Protein AF-Q9H623-F1 (afdb_monomer)

Nearest PDB structures (foldseek):
  5z2c-assembly2_B  TM=9.075E-01  e=4.926E-14  Homo sapiens
  5z2c-assembly4_D  TM=8.238E-01  e=3.566E-12  Homo sapiens
  5z2c-assembly9_I  TM=8.136E-01  e=1.588E-11  Homo sapiens
  5z2c-assembly7_G  TM=7.978E-01  e=2.366E-11  Homo sapiens
  5z2c-assembly8_H  TM=7.976E-01  e=7.435E-11  Homo sapiens

Structure (mmCIF, N/CA/C/O backbone):
data_AF-Q9H623-F1
#
_entry.id   AF-Q9H623-F1
#
loop_
_atom_site.group_PDB
_atom_site.id
_atom_site.type_symbol
_atom_site.label_atom_id
_atom_site.label_alt_id
_atom_site.label_comp_id
_atom_site.label_asym_id
_atom_site.label_entity_id
_atom_site.label_seq_id
_atom_site.pdbx_PDB_ins_code
_atom_site.Cartn_x
_atom_site.Cartn_y
_atom_site.Cartn_z
_atom_site.occupancy
_atom_site.B_iso_or_equiv
_atom_site.auth_seq_id
_atom_site.auth_comp_id
_atom_site.auth_asym_id
_atom_site.auth_atom_id
_atom_site.pdbx_PDB_model_num
ATOM 1 N N . MET A 1 1 ? -19.600 24.533 3.261 1.00 53.28 1 MET A N 1
ATOM 2 C CA . MET A 1 1 ? -19.373 23.284 2.492 1.00 53.28 1 MET A CA 1
ATOM 3 C C . MET A 1 1 ? -19.204 22.146 3.487 1.00 53.28 1 MET A C 1
ATOM 5 O O . MET A 1 1 ? -18.458 22.321 4.436 1.00 53.28 1 MET A O 1
ATOM 9 N N . ASN A 1 2 ? -19.940 21.041 3.349 1.00 73.06 2 ASN A N 1
ATOM 10 C CA . ASN A 1 2 ? -19.931 19.958 4.343 1.00 73.06 2 ASN A CA 1
ATOM 11 C C . ASN A 1 2 ? -18.579 19.211 4.319 1.00 73.06 2 ASN A C 1
ATOM 13 O O . ASN A 1 2 ? -18.076 18.946 3.224 1.00 73.06 2 ASN A O 1
ATOM 17 N N . ASN A 1 3 ? -18.012 18.846 5.477 1.00 75.00 3 ASN A N 1
ATOM 18 C CA . ASN A 1 3 ? -16.674 18.223 5.582 1.00 75.00 3 ASN A CA 1
ATOM 19 C C . ASN A 1 3 ? -16.513 16.987 4.678 1.00 75.00 3 ASN A C 1
ATOM 21 O O . ASN A 1 3 ? -15.452 16.758 4.107 1.00 75.00 3 ASN A O 1
ATOM 25 N N . GLN A 1 4 ? -17.593 16.234 4.467 1.00 73.31 4 GLN A N 1
ATOM 26 C CA . GLN A 1 4 ? -17.607 15.058 3.597 1.00 73.31 4 GLN A CA 1
ATOM 27 C C . GLN A 1 4 ? -17.410 15.388 2.107 1.00 73.31 4 GLN A C 1
ATOM 29 O O . GLN A 1 4 ? -16.759 14.627 1.397 1.00 73.31 4 GLN A O 1
ATOM 34 N N . LYS A 1 5 ? -17.908 16.540 1.630 1.00 78.25 5 LYS A N 1
ATOM 35 C CA . LYS A 1 5 ? -17.682 16.994 0.245 1.00 78.25 5 LYS A CA 1
ATOM 36 C C . LYS A 1 5 ? -16.228 17.414 0.033 1.00 78.25 5 LYS A C 1
ATOM 38 O O . LYS A 1 5 ? -15.652 17.083 -0.992 1.00 78.25 5 LYS A O 1
ATOM 43 N N . VAL A 1 6 ? -15.627 18.085 1.019 1.00 80.56 6 VAL A N 1
ATOM 44 C CA . VAL A 1 6 ? -14.209 18.484 0.970 1.00 80.56 6 VAL A CA 1
ATOM 45 C C . VAL A 1 6 ? -13.304 17.252 0.925 1.00 80.56 6 VAL A C 1
ATOM 47 O O . VAL A 1 6 ? -12.410 17.175 0.091 1.00 80.56 6 VAL A O 1
ATOM 50 N N . VAL A 1 7 ? -13.576 16.250 1.764 1.00 77.81 7 VAL A N 1
ATOM 51 C CA . VAL A 1 7 ? -12.814 14.992 1.776 1.00 77.81 7 VAL A CA 1
ATOM 52 C C . VAL A 1 7 ? -12.953 14.223 0.458 1.00 77.81 7 VAL A C 1
ATOM 54 O O . VAL A 1 7 ? -11.960 13.700 -0.042 1.00 77.81 7 VAL A O 1
ATOM 57 N N . ALA A 1 8 ? -14.151 14.183 -0.134 1.00 77.31 8 ALA A N 1
ATOM 58 C CA . ALA A 1 8 ? -14.364 13.537 -1.428 1.00 77.31 8 ALA A CA 1
ATOM 59 C C . ALA A 1 8 ? -13.581 14.223 -2.564 1.00 77.31 8 ALA A C 1
ATOM 61 O O . ALA A 1 8 ? -12.958 13.534 -3.370 1.00 77.31 8 ALA A O 1
ATOM 62 N N . VAL A 1 9 ? -13.559 15.561 -2.589 1.00 81.19 9 VAL A N 1
ATOM 63 C CA . VAL A 1 9 ? -12.783 16.343 -3.569 1.00 81.19 9 VAL A CA 1
ATOM 64 C C . VAL A 1 9 ? -11.285 16.090 -3.399 1.00 81.19 9 VAL A C 1
ATOM 66 O O . VAL A 1 9 ? -10.622 15.710 -4.360 1.00 81.19 9 VAL A O 1
ATOM 69 N N . LEU A 1 10 ? -10.768 16.173 -2.168 1.00 79.31 10 LEU A N 1
ATOM 70 C CA . LEU A 1 10 ? -9.354 15.905 -1.881 1.00 79.31 10 LEU A CA 1
ATOM 71 C C . LEU A 1 10 ? -8.941 14.480 -2.266 1.00 79.31 10 LEU A C 1
ATOM 73 O O . LEU A 1 10 ? -7.845 14.269 -2.782 1.00 79.31 10 LEU A O 1
ATOM 77 N N . LEU A 1 11 ? -9.807 13.489 -2.036 1.00 77.88 11 LEU A N 1
ATOM 78 C CA . LEU A 1 11 ? -9.555 12.111 -2.453 1.00 77.88 11 LEU A CA 1
ATOM 79 C C . LEU A 1 11 ? -9.463 11.990 -3.978 1.00 77.88 11 LEU A C 1
ATOM 81 O O . LEU A 1 11 ? -8.565 11.312 -4.485 1.00 77.88 11 LEU A O 1
ATOM 85 N N . GLN A 1 12 ? -10.381 12.633 -4.699 1.00 79.25 12 GLN A N 1
ATOM 86 C CA . GLN A 1 12 ? -10.404 12.615 -6.156 1.00 79.25 12 GLN A CA 1
ATOM 87 C C . GLN A 1 12 ? -9.160 13.288 -6.742 1.00 79.25 12 GLN A C 1
ATOM 89 O O . GLN A 1 12 ? -8.518 12.702 -7.610 1.00 79.25 12 GLN A O 1
ATOM 94 N N . GLU A 1 13 ? -8.774 14.455 -6.227 1.00 83.88 13 GLU A N 1
ATOM 95 C CA . GLU A 1 13 ? -7.555 15.169 -6.624 1.00 83.88 13 GLU A CA 1
ATOM 96 C C . GLU A 1 13 ? -6.302 14.337 -6.337 1.00 83.88 13 GLU A C 1
ATOM 98 O O . GLU A 1 13 ? -5.479 14.122 -7.228 1.00 83.88 13 GLU A O 1
ATOM 103 N N . CYS A 1 14 ? -6.188 13.780 -5.125 1.00 84.50 14 CYS A N 1
ATOM 104 C CA . CYS A 1 14 ? -5.032 12.969 -4.751 1.00 84.50 14 CYS A CA 1
ATOM 105 C C . CYS A 1 14 ? -4.862 11.753 -5.670 1.00 84.50 14 CYS A C 1
ATOM 107 O O . CYS A 1 14 ? -3.742 11.452 -6.086 1.00 84.50 14 CYS A O 1
ATOM 109 N N . ARG A 1 15 ? -5.965 11.081 -6.026 1.00 80.25 15 ARG A N 1
ATOM 110 C CA . ARG A 1 15 ? -5.931 9.955 -6.966 1.00 80.25 15 ARG A CA 1
ATOM 111 C C . ARG A 1 15 ? -5.683 10.400 -8.403 1.00 80.25 15 ARG A C 1
ATOM 113 O O . ARG A 1 15 ? -4.993 9.688 -9.121 1.00 80.25 15 ARG A O 1
ATOM 120 N N . ALA A 1 16 ? -6.229 11.533 -8.840 1.00 84.88 16 ALA A N 1
ATOM 121 C CA . ALA A 1 16 ? -6.068 12.030 -10.207 1.00 84.88 16 ALA A CA 1
ATOM 122 C C . ALA A 1 16 ? -4.617 12.417 -10.531 1.00 84.88 16 ALA A C 1
ATOM 124 O O . ALA A 1 16 ? -4.190 12.244 -11.669 1.00 84.88 16 ALA A O 1
ATOM 125 N N . LEU A 1 17 ? -3.867 12.873 -9.526 1.00 88.81 17 LEU A N 1
ATOM 126 C CA . LEU A 1 17 ? -2.445 13.209 -9.632 1.00 88.81 17 LEU A CA 1
ATOM 127 C C . LEU A 1 17 ? -1.521 11.981 -9.702 1.00 88.81 17 LEU A C 1
ATOM 129 O O . LEU A 1 17 ? -0.332 12.127 -9.977 1.00 88.81 17 LEU A O 1
ATOM 133 N N . LEU A 1 18 ? -2.032 10.770 -9.450 1.00 90.38 18 LEU A N 1
ATOM 134 C CA . LEU A 1 18 ? -1.239 9.555 -9.609 1.00 90.38 18 LEU A CA 1
ATOM 135 C C . LEU A 1 18 ? -1.079 9.201 -11.099 1.00 90.38 18 LEU A C 1
ATOM 137 O O . LEU A 1 18 ? -2.069 9.210 -11.841 1.00 90.38 18 LEU A O 1
ATOM 141 N N . PRO A 1 19 ? 0.130 8.788 -11.529 1.00 90.94 19 PRO A N 1
ATOM 142 C CA . PRO A 1 19 ? 0.343 8.141 -12.819 1.00 90.94 19 PRO A CA 1
ATOM 143 C C . PRO A 1 19 ? -0.684 7.032 -13.083 1.00 90.94 19 PRO A C 1
ATOM 145 O O . PRO A 1 19 ? -1.097 6.323 -12.160 1.00 90.94 19 PRO A O 1
ATOM 148 N N . SER A 1 20 ? -1.084 6.855 -14.347 1.00 90.69 20 SER A N 1
ATOM 149 C CA . SER A 1 20 ? -2.048 5.817 -14.756 1.00 90.69 20 SER A CA 1
ATOM 150 C C . SER A 1 20 ? -1.658 4.433 -14.242 1.00 90.69 20 SER A C 1
ATOM 152 O O . SER A 1 20 ? -2.507 3.731 -13.707 1.00 90.69 20 SER A O 1
ATOM 154 N N . GLU A 1 21 ? -0.374 4.092 -14.315 1.00 90.56 21 GLU A N 1
ATOM 155 C CA . GLU A 1 21 ? 0.166 2.827 -13.822 1.00 90.56 21 GLU A CA 1
ATOM 156 C C . GLU A 1 21 ? -0.100 2.607 -12.324 1.00 90.56 21 GLU A C 1
ATOM 158 O O . GLU A 1 21 ? -0.617 1.560 -11.938 1.00 90.56 21 GLU A O 1
ATOM 163 N N . LEU A 1 22 ? 0.163 3.608 -11.474 1.00 93.06 22 LEU A N 1
ATOM 164 C CA . LEU A 1 22 ? -0.104 3.508 -10.035 1.00 93.06 22 LEU A CA 1
ATOM 165 C C . LEU A 1 22 ? -1.604 3.420 -9.736 1.00 93.06 22 LEU A C 1
ATOM 167 O O . LEU A 1 22 ? -2.001 2.687 -8.832 1.00 93.06 22 LEU A O 1
ATOM 171 N N . ARG A 1 23 ? -2.449 4.119 -10.504 1.00 93.75 23 ARG A N 1
ATOM 172 C CA . ARG A 1 23 ? -3.911 4.002 -10.368 1.00 93.75 23 ARG A CA 1
ATOM 173 C C . ARG A 1 23 ? -4.393 2.590 -10.688 1.00 93.75 23 ARG A C 1
ATOM 175 O O . ARG A 1 23 ? -5.186 2.046 -9.922 1.00 93.75 23 ARG A O 1
ATOM 182 N N . THR A 1 24 ? -3.885 1.995 -11.766 1.00 92.75 24 THR A N 1
ATOM 183 C CA . THR A 1 24 ? -4.187 0.607 -12.129 1.00 92.75 24 THR A CA 1
ATOM 184 C C . THR A 1 24 ? -3.732 -0.348 -11.031 1.00 92.75 24 THR A C 1
ATOM 186 O O . THR A 1 24 ? -4.544 -1.124 -10.540 1.00 92.75 24 THR A O 1
ATOM 189 N N . LEU A 1 25 ? -2.489 -0.236 -10.553 1.00 93.56 25 LEU A N 1
ATOM 190 C CA . LEU A 1 25 ? -1.967 -1.106 -9.491 1.00 93.56 25 LEU A CA 1
ATOM 191 C C . LEU A 1 25 ? -2.780 -1.015 -8.193 1.00 93.56 25 LEU A C 1
ATOM 193 O O . LEU A 1 25 ? -3.024 -2.036 -7.555 1.00 93.56 25 LEU A O 1
ATOM 197 N N . ILE A 1 26 ? -3.241 0.181 -7.808 1.00 94.69 26 ILE A N 1
ATOM 198 C CA . ILE A 1 26 ? -4.125 0.351 -6.644 1.00 94.69 26 ILE A CA 1
ATOM 199 C C . ILE A 1 26 ? -5.457 -0.369 -6.862 1.00 94.69 26 ILE A C 1
ATOM 201 O O . ILE A 1 26 ? -5.954 -1.016 -5.940 1.00 94.69 26 ILE A O 1
ATOM 205 N N . GLN A 1 27 ? -6.045 -0.260 -8.055 1.00 94.56 27 GLN A N 1
ATOM 206 C CA . GLN A 1 27 ? -7.310 -0.921 -8.360 1.00 94.56 27 GLN A CA 1
ATOM 207 C C . GLN A 1 27 ? -7.164 -2.449 -8.325 1.00 94.56 27 GLN A C 1
ATOM 209 O O . GLN A 1 27 ? -7.961 -3.125 -7.683 1.00 94.56 27 GLN A O 1
ATOM 214 N N . GLU A 1 28 ? -6.104 -2.991 -8.921 1.00 94.81 28 GLU A N 1
ATOM 215 C CA . GLU A 1 28 ? -5.830 -4.432 -8.910 1.00 94.81 28 GLU A CA 1
ATOM 216 C C . GLU A 1 28 ? -5.529 -4.972 -7.509 1.00 94.81 28 GLU A C 1
ATOM 218 O O . GLU A 1 28 ? -5.996 -6.052 -7.140 1.00 94.81 28 GLU A O 1
ATOM 223 N N . ALA A 1 29 ? -4.795 -4.200 -6.704 1.00 95.00 29 ALA A N 1
ATOM 224 C CA . ALA A 1 29 ? -4.560 -4.506 -5.299 1.00 95.00 29 ALA A CA 1
ATOM 225 C C . ALA A 1 29 ? -5.873 -4.514 -4.499 1.00 95.00 29 ALA A C 1
ATOM 227 O O . ALA A 1 29 ? -6.075 -5.392 -3.662 1.00 95.00 29 ALA A O 1
ATOM 228 N N . LYS A 1 30 ? -6.787 -3.572 -4.770 1.00 94.38 30 LYS A N 1
ATOM 229 C CA . LYS A 1 30 ? -8.114 -3.507 -4.135 1.00 94.38 30 LYS A CA 1
ATOM 230 C C . LYS A 1 30 ? -9.001 -4.693 -4.525 1.00 94.38 30 LYS A C 1
ATOM 232 O O . LYS A 1 30 ? -9.759 -5.181 -3.694 1.00 94.38 30 LYS A O 1
ATOM 237 N N . GLU A 1 31 ? -8.881 -5.165 -5.762 1.00 95.44 31 GLU A N 1
ATOM 238 C CA . GLU A 1 31 ? -9.549 -6.366 -6.281 1.00 95.44 31 GLU A CA 1
ATOM 239 C C . GLU A 1 31 ? -8.892 -7.674 -5.821 1.00 95.44 31 GLU A C 1
ATOM 241 O O . GLU A 1 31 ? -9.375 -8.750 -6.164 1.00 95.44 31 GLU A O 1
ATOM 246 N N . MET A 1 32 ? -7.809 -7.604 -5.036 1.00 91.75 32 MET A N 1
ATOM 247 C CA . MET A 1 32 ? -7.080 -8.770 -4.536 1.00 91.75 32 MET A CA 1
ATOM 248 C C . MET A 1 32 ? -6.599 -9.698 -5.665 1.00 91.75 32 MET A C 1
ATOM 250 O O . MET A 1 32 ? -6.529 -10.913 -5.481 1.00 91.75 32 MET A O 1
ATOM 254 N N . LYS A 1 33 ? -6.230 -9.137 -6.831 1.00 94.00 33 LYS A N 1
ATOM 255 C CA . LYS A 1 33 ? -5.790 -9.925 -8.000 1.00 94.00 33 LYS A CA 1
ATOM 256 C C . LYS A 1 33 ? -4.581 -10.816 -7.714 1.00 94.00 33 LYS A C 1
ATOM 258 O O . LYS A 1 33 ? -4.362 -11.804 -8.412 1.00 94.00 33 LYS A O 1
ATOM 263 N N . TRP A 1 34 ? -3.776 -10.458 -6.718 1.00 93.62 34 TRP A N 1
ATOM 264 C CA . TRP A 1 34 ? -2.560 -11.173 -6.363 1.00 93.62 34 TRP A CA 1
ATOM 265 C C . TRP A 1 34 ? -2.240 -11.026 -4.863 1.00 93.62 34 TRP A C 1
ATOM 267 O O . TRP A 1 34 ? -2.467 -9.966 -4.279 1.00 93.62 34 TRP A O 1
ATOM 277 N N . PRO A 1 35 ? -1.680 -12.065 -4.212 1.00 92.56 35 PRO A N 1
ATOM 278 C CA . PRO A 1 35 ? -1.303 -12.015 -2.794 1.00 92.56 35 PRO A CA 1
ATOM 279 C C . PRO A 1 35 ? -0.002 -11.235 -2.529 1.00 92.56 35 PRO A C 1
ATOM 281 O O . PRO A 1 35 ? 0.266 -10.852 -1.387 1.00 92.56 35 PRO A O 1
ATOM 284 N N . PHE A 1 36 ? 0.789 -10.988 -3.581 1.00 93.31 36 PHE A N 1
ATOM 285 C CA . PHE A 1 36 ? 2.020 -10.194 -3.584 1.00 93.31 36 PHE A CA 1
ATOM 286 C C . PHE A 1 36 ? 2.034 -9.283 -4.802 1.00 93.31 36 PHE A C 1
ATOM 288 O O . PHE A 1 36 ? 1.653 -9.736 -5.877 1.00 93.31 36 PHE A O 1
ATOM 295 N N . 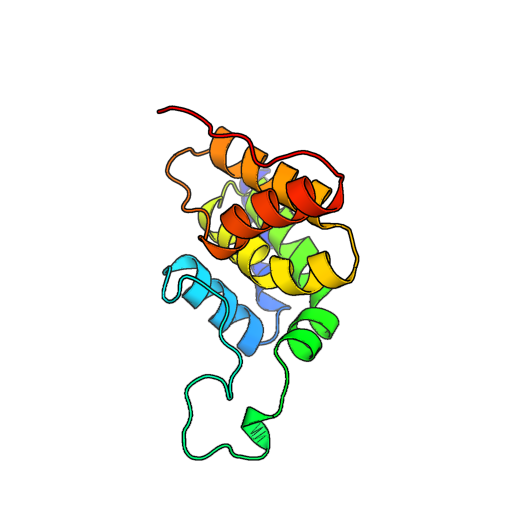VAL A 1 37 ? 2.527 -8.051 -4.653 1.00 91.19 37 VAL A N 1
ATOM 296 C CA . VAL A 1 37 ? 2.707 -7.144 -5.796 1.00 91.19 37 VAL A CA 1
ATOM 297 C C . VAL A 1 37 ? 3.731 -7.775 -6.755 1.00 91.19 37 VAL A C 1
ATOM 299 O O . VAL A 1 37 ? 4.886 -7.972 -6.340 1.00 91.19 37 VAL A O 1
ATOM 302 N N . PRO A 1 38 ? 3.339 -8.145 -7.988 1.00 86.69 38 PRO A N 1
ATOM 303 C CA . PRO A 1 38 ? 4.228 -8.831 -8.914 1.00 86.69 38 PRO A CA 1
ATOM 304 C C . PRO A 1 38 ? 5.098 -7.828 -9.665 1.00 86.69 38 PRO A C 1
ATOM 306 O O . PRO A 1 38 ? 4.601 -6.798 -10.104 1.00 86.69 38 PRO A O 1
ATOM 309 N N . GLU A 1 39 ? 6.379 -8.127 -9.866 1.00 85.31 39 GLU A N 1
ATOM 310 C CA . GLU A 1 39 ? 7.172 -7.347 -10.826 1.00 85.31 39 GLU A CA 1
ATOM 311 C C . GLU A 1 39 ? 6.692 -7.632 -12.261 1.00 85.31 39 GLU A C 1
ATOM 313 O O . GLU A 1 39 ? 6.229 -8.736 -12.558 1.00 85.31 39 GLU A O 1
ATOM 318 N N . LYS A 1 40 ? 6.847 -6.670 -13.180 1.00 79.50 40 LYS A N 1
ATOM 319 C CA . LYS A 1 40 ? 6.401 -6.809 -14.585 1.00 79.50 40 LYS A CA 1
ATOM 320 C C . LYS A 1 40 ? 7.005 -8.018 -15.304 1.00 79.50 40 LYS A C 1
ATOM 322 O O . LYS A 1 40 ? 6.343 -8.659 -16.117 1.00 79.50 40 LYS A O 1
ATOM 327 N N . TRP A 1 41 ? 8.247 -8.351 -14.972 1.00 80.38 41 TRP A N 1
ATOM 328 C CA . TRP A 1 41 ? 8.980 -9.483 -15.534 1.00 80.38 41 TRP A CA 1
ATOM 329 C C . TRP A 1 41 ? 8.715 -10.813 -14.810 1.00 80.38 41 TRP A C 1
ATOM 331 O O . TRP A 1 41 ? 9.085 -11.860 -15.330 1.00 80.38 41 TRP A O 1
ATOM 341 N N . GLN A 1 42 ? 8.078 -10.808 -13.632 1.00 81.06 42 GLN A N 1
ATOM 342 C CA . GLN A 1 42 ? 8.066 -11.958 -12.715 1.00 81.06 42 GLN A CA 1
ATOM 343 C C . GLN A 1 42 ? 7.426 -13.224 -13.306 1.00 81.06 42 GLN A C 1
ATOM 345 O O . GLN A 1 42 ? 7.806 -14.330 -12.928 1.00 81.06 42 GLN A O 1
ATOM 350 N N . TYR A 1 43 ? 6.473 -13.073 -14.230 1.00 76.88 43 TYR A N 1
ATOM 351 C CA . TYR A 1 43 ? 5.728 -14.190 -14.824 1.00 76.88 43 TYR A CA 1
ATOM 352 C C . TYR A 1 43 ? 5.786 -14.230 -16.359 1.00 76.88 43 TYR A C 1
ATOM 354 O O . TYR A 1 43 ? 5.037 -14.982 -16.982 1.00 76.88 43 TYR A O 1
ATOM 362 N N . LYS A 1 44 ? 6.657 -13.432 -16.990 1.00 79.25 44 LYS A N 1
ATOM 363 C CA . LYS A 1 44 ? 6.797 -13.387 -18.453 1.00 79.25 44 LYS A CA 1
ATOM 364 C C . LYS A 1 44 ? 7.970 -14.249 -18.919 1.00 79.25 44 LYS A C 1
ATOM 366 O O . LYS A 1 44 ? 9.077 -14.108 -18.414 1.00 79.25 44 LYS A O 1
ATOM 371 N N . GLN A 1 45 ? 7.736 -15.104 -19.919 1.00 73.44 45 GLN A N 1
ATOM 372 C CA . GLN A 1 45 ? 8.800 -15.917 -20.530 1.00 73.44 45 GLN A CA 1
ATOM 373 C C . GLN A 1 45 ? 9.675 -15.113 -21.505 1.00 73.44 45 GLN A C 1
ATOM 375 O O . GLN A 1 45 ? 10.883 -15.316 -21.559 1.00 73.44 45 GLN A O 1
ATOM 380 N N . ALA A 1 46 ? 9.080 -14.175 -22.247 1.00 79.25 46 ALA A N 1
ATOM 381 C CA . ALA A 1 46 ? 9.795 -13.247 -23.118 1.00 79.25 46 ALA A CA 1
ATOM 382 C C . ALA A 1 46 ? 9.727 -11.841 -22.508 1.00 79.25 46 ALA A C 1
ATOM 384 O O . ALA A 1 46 ? 8.698 -11.174 -22.588 1.00 79.25 46 ALA A O 1
ATOM 385 N N . VAL A 1 47 ? 10.805 -11.430 -21.839 1.00 77.44 47 VAL A N 1
ATOM 386 C CA . VAL A 1 47 ? 10.903 -10.136 -21.146 1.00 77.44 47 VAL A CA 1
ATOM 387 C C . VAL A 1 47 ? 11.403 -9.074 -22.126 1.00 77.44 47 VAL A C 1
ATOM 389 O O . VAL A 1 47 ? 12.553 -9.133 -22.571 1.00 77.44 47 VAL A O 1
ATOM 392 N N . GLY A 1 48 ? 10.550 -8.100 -22.449 1.00 78.00 48 GLY A N 1
ATOM 393 C CA . GLY A 1 48 ? 10.917 -6.939 -23.263 1.00 78.00 48 GLY A CA 1
ATOM 394 C C . GLY A 1 48 ? 11.685 -5.869 -22.466 1.00 78.00 48 GLY A C 1
ATOM 395 O O . GLY A 1 48 ? 11.745 -5.927 -21.234 1.00 78.00 48 GLY A O 1
ATOM 396 N N . PRO A 1 49 ? 12.296 -4.869 -23.127 1.00 73.50 49 PRO A N 1
ATOM 397 C CA . PRO 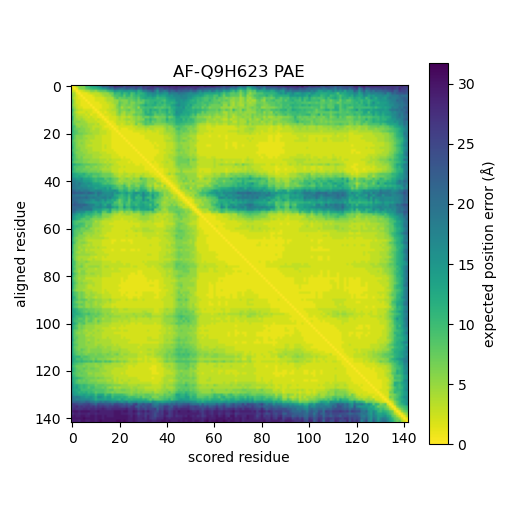A 1 49 ? 12.921 -3.723 -22.457 1.00 73.50 49 PRO A CA 1
ATOM 398 C C . PRO A 1 49 ? 11.984 -2.991 -21.479 1.00 73.50 49 PRO A C 1
ATOM 400 O O . PRO A 1 49 ? 12.409 -2.585 -20.400 1.00 73.50 49 PRO A O 1
ATOM 403 N N . GLU A 1 50 ? 10.704 -2.875 -21.824 1.00 71.81 50 GLU A N 1
ATOM 404 C CA . GLU A 1 50 ? 9.642 -2.259 -21.027 1.00 71.81 50 GLU A CA 1
ATOM 405 C C . GLU A 1 50 ? 9.339 -3.012 -19.720 1.00 71.81 50 GLU A C 1
ATOM 407 O O . GLU A 1 50 ? 8.987 -2.396 -18.709 1.00 71.81 50 GLU A O 1
ATOM 412 N N . ASP A 1 51 ? 9.557 -4.328 -19.701 1.00 69.12 51 ASP A N 1
ATOM 413 C CA . ASP A 1 51 ? 9.307 -5.199 -18.548 1.00 69.12 51 ASP A CA 1
ATOM 414 C C . ASP A 1 51 ? 10.428 -5.153 -17.505 1.00 69.12 51 ASP A C 1
ATOM 416 O O . ASP A 1 51 ? 10.257 -5.634 -16.385 1.00 69.12 51 ASP A O 1
ATOM 420 N N . LYS A 1 52 ? 11.570 -4.543 -17.847 1.00 64.31 52 LYS A N 1
ATOM 421 C CA . LYS A 1 52 ? 12.704 -4.357 -16.930 1.00 64.31 52 LYS A CA 1
ATOM 422 C C . LYS A 1 52 ? 12.519 -3.177 -15.976 1.00 64.31 52 LYS A C 1
ATOM 424 O O . LYS A 1 52 ? 13.339 -3.003 -15.077 1.00 64.31 52 LYS A O 1
ATOM 429 N N . THR A 1 53 ? 11.467 -2.373 -16.152 1.00 66.31 53 THR A N 1
ATOM 430 C CA . THR A 1 53 ? 11.137 -1.316 -15.188 1.00 66.31 53 THR A CA 1
ATOM 431 C C . THR A 1 53 ? 10.702 -1.938 -13.863 1.00 66.31 53 THR A C 1
ATOM 433 O O . THR A 1 53 ? 9.735 -2.698 -13.803 1.00 66.31 53 THR A O 1
ATOM 436 N N . ASN A 1 54 ? 11.446 -1.642 -12.796 1.00 81.19 54 ASN A N 1
ATOM 437 C CA . ASN A 1 54 ? 11.177 -2.173 -11.467 1.00 81.19 54 ASN A CA 1
ATOM 438 C C . ASN A 1 54 ? 10.021 -1.390 -10.837 1.00 81.19 54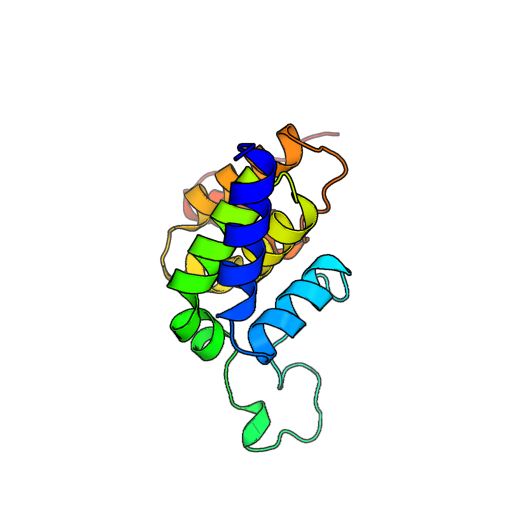 ASN A C 1
ATOM 440 O O . ASN A 1 54 ? 10.025 -0.155 -10.843 1.00 81.19 54 ASN A O 1
ATOM 444 N N . LEU A 1 55 ? 9.046 -2.082 -10.241 1.00 83.31 55 LEU A N 1
ATOM 445 C CA . LEU A 1 55 ? 7.954 -1.405 -9.539 1.00 83.31 55 LEU A CA 1
ATOM 446 C C . LEU A 1 55 ? 8.457 -0.516 -8.404 1.00 83.31 55 LEU A C 1
ATOM 448 O O . LEU A 1 55 ? 7.819 0.482 -8.076 1.00 83.31 55 LEU A O 1
ATOM 452 N N . LYS A 1 56 ? 9.621 -0.834 -7.833 1.00 86.12 56 LYS A N 1
ATOM 453 C CA . LYS A 1 56 ? 10.291 0.005 -6.842 1.00 86.12 56 LYS A CA 1
ATOM 454 C C . LYS A 1 56 ? 10.545 1.425 -7.357 1.00 86.12 56 LYS A C 1
ATOM 456 O O . LYS A 1 56 ? 10.371 2.359 -6.580 1.00 86.12 56 LYS A O 1
ATOM 461 N N . ASP A 1 57 ? 10.912 1.595 -8.625 1.00 87.62 57 ASP A N 1
ATOM 462 C CA . ASP A 1 57 ? 11.224 2.910 -9.197 1.00 87.62 57 ASP A CA 1
ATOM 463 C C . ASP A 1 57 ? 9.945 3.728 -9.394 1.00 87.62 57 ASP A C 1
ATOM 465 O O . ASP A 1 57 ? 9.870 4.889 -8.993 1.00 87.62 57 ASP A O 1
ATOM 469 N N . VAL A 1 58 ? 8.895 3.084 -9.915 1.00 89.00 58 VAL A N 1
ATOM 470 C CA . VAL A 1 58 ? 7.570 3.694 -10.102 1.00 89.00 58 VAL A CA 1
ATOM 471 C C . VAL A 1 58 ? 6.952 4.090 -8.755 1.00 89.00 58 VAL A C 1
ATOM 473 O O . VAL A 1 58 ? 6.470 5.212 -8.587 1.00 89.00 58 VAL A O 1
ATOM 476 N N . ILE A 1 59 ? 7.001 3.194 -7.764 1.00 91.94 59 ILE A N 1
ATOM 477 C CA . ILE A 1 59 ? 6.508 3.451 -6.403 1.00 91.94 59 ILE A CA 1
ATOM 478 C C . ILE A 1 59 ? 7.350 4.529 -5.719 1.00 91.94 59 ILE A C 1
ATOM 480 O O . ILE A 1 59 ? 6.792 5.397 -5.052 1.00 91.94 59 ILE A O 1
ATOM 484 N N . GLY A 1 60 ? 8.673 4.505 -5.895 1.00 91.94 60 GLY A N 1
ATOM 485 C CA . GLY A 1 60 ? 9.587 5.495 -5.332 1.00 91.94 60 GLY A CA 1
ATOM 486 C C . GLY A 1 60 ? 9.305 6.902 -5.849 1.00 91.94 60 GLY A C 1
ATOM 487 O O . GLY A 1 60 ? 9.140 7.822 -5.049 1.00 91.94 60 GLY A O 1
ATOM 488 N N . ALA A 1 61 ? 9.158 7.058 -7.168 1.00 92.44 61 ALA A N 1
ATOM 489 C CA . ALA A 1 61 ? 8.815 8.333 -7.794 1.00 92.44 61 ALA A CA 1
ATOM 490 C C . ALA A 1 61 ? 7.433 8.854 -7.351 1.00 92.44 61 ALA A C 1
ATOM 492 O O . ALA A 1 61 ? 7.244 10.056 -7.183 1.00 92.44 61 ALA A O 1
ATOM 493 N N . GLY A 1 62 ? 6.470 7.953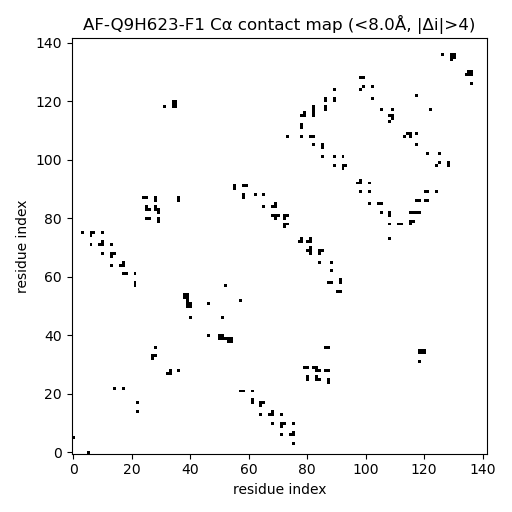 -7.125 1.00 92.75 62 GLY A N 1
ATOM 494 C CA . GLY A 1 62 ? 5.108 8.294 -6.709 1.00 92.75 62 GLY A CA 1
ATOM 495 C C . GLY A 1 62 ? 4.856 8.314 -5.198 1.00 92.75 62 GLY A C 1
ATOM 496 O O . GLY A 1 62 ? 3.713 8.535 -4.791 1.00 92.75 62 GLY A O 1
ATOM 497 N N . LEU A 1 63 ? 5.863 8.075 -4.349 1.00 94.19 63 LEU A N 1
ATOM 498 C CA . LEU A 1 63 ? 5.646 7.754 -2.931 1.00 94.19 63 LEU A CA 1
ATOM 499 C C . LEU A 1 63 ? 4.892 8.852 -2.172 1.00 94.19 63 LEU A C 1
ATOM 501 O O . LEU A 1 63 ? 3.951 8.554 -1.439 1.00 94.19 63 LEU A O 1
ATOM 505 N N . GLN A 1 64 ? 5.271 10.119 -2.361 1.00 93.12 64 GLN A N 1
ATOM 506 C CA . GLN A 1 64 ? 4.607 11.251 -1.701 1.00 93.12 64 GLN A CA 1
ATOM 507 C C . GLN A 1 64 ? 3.115 11.304 -2.052 1.00 93.12 64 GLN A C 1
ATOM 509 O O . GLN A 1 64 ? 2.263 11.421 -1.169 1.00 93.12 64 GLN A O 1
ATOM 514 N N . GLN A 1 65 ? 2.788 11.120 -3.331 1.00 93.75 65 GLN A N 1
ATOM 515 C CA . GLN A 1 65 ? 1.411 11.144 -3.810 1.00 93.75 65 GLN A CA 1
ATOM 516 C C . GLN A 1 65 ? 0.611 9.912 -3.356 1.00 93.75 65 GLN A C 1
ATOM 518 O O . GLN A 1 65 ? -0.581 10.017 -3.051 1.00 93.75 65 GLN A O 1
ATOM 523 N N . LEU A 1 66 ? 1.261 8.748 -3.246 1.00 95.62 66 LEU A N 1
ATOM 524 C CA . LEU A 1 66 ? 0.669 7.539 -2.667 1.00 95.62 66 LEU A CA 1
ATOM 525 C C . LEU A 1 66 ? 0.333 7.741 -1.184 1.00 95.62 66 LEU A C 1
ATOM 527 O O . LEU A 1 66 ? -0.766 7.396 -0.758 1.00 95.62 66 LEU A O 1
ATOM 531 N N . LEU A 1 67 ? 1.224 8.358 -0.402 1.00 95.25 67 LEU A N 1
ATOM 532 C CA . LEU A 1 67 ? 0.976 8.656 1.013 1.00 95.25 67 LEU A CA 1
ATOM 533 C C . LEU A 1 67 ? -0.114 9.722 1.202 1.00 95.25 67 LEU A C 1
ATOM 535 O O . LEU A 1 67 ? -0.953 9.587 2.098 1.00 95.25 67 LEU A O 1
ATOM 539 N N . ALA A 1 68 ? -0.165 10.739 0.337 1.00 93.81 68 ALA A N 1
ATOM 540 C CA . ALA A 1 68 ? -1.267 11.700 0.309 1.00 93.81 68 ALA A CA 1
ATOM 541 C C . ALA A 1 68 ? -2.608 11.004 0.007 1.00 93.81 68 ALA A C 1
ATOM 543 O O . ALA A 1 68 ? -3.589 11.194 0.729 1.00 93.81 68 ALA A O 1
ATOM 544 N N . SER A 1 69 ? -2.625 10.111 -0.987 1.00 94.50 69 SER A N 1
ATOM 545 C CA . SER A 1 69 ? -3.800 9.308 -1.353 1.00 94.50 69 SER A CA 1
ATOM 546 C C . SER A 1 69 ? -4.223 8.331 -0.252 1.00 94.50 69 SER A C 1
ATOM 548 O O . SER A 1 69 ? -5.421 8.125 -0.040 1.00 94.50 69 SER A O 1
ATOM 550 N N . LEU A 1 70 ? -3.266 7.758 0.487 1.00 96.06 70 LEU A N 1
ATOM 551 C CA . LEU A 1 70 ? -3.526 6.925 1.661 1.00 96.06 70 LEU A CA 1
ATOM 552 C C . LEU A 1 70 ? -4.238 7.740 2.739 1.00 96.06 70 LEU A C 1
ATOM 554 O O . LEU A 1 70 ? -5.304 7.345 3.207 1.00 96.06 70 LEU A O 1
ATOM 558 N N . ARG A 1 71 ? -3.685 8.906 3.091 1.00 94.25 71 ARG A N 1
ATOM 559 C CA . ARG A 1 71 ? -4.284 9.805 4.082 1.00 94.25 71 ARG A CA 1
ATOM 560 C C . ARG A 1 71 ? -5.695 10.223 3.673 1.00 94.25 71 ARG A C 1
ATOM 562 O O . ARG A 1 71 ? -6.604 10.148 4.496 1.00 94.25 71 ARG A O 1
ATOM 569 N N . ALA A 1 72 ? -5.891 10.613 2.414 1.00 93.00 72 ALA A N 1
ATOM 570 C CA . ALA A 1 72 ? -7.204 10.979 1.895 1.00 93.00 72 ALA A CA 1
ATOM 571 C C . ALA A 1 72 ? -8.197 9.803 1.960 1.00 93.00 72 ALA A C 1
ATOM 573 O O . ALA A 1 72 ? -9.340 9.991 2.370 1.00 93.00 72 ALA A O 1
ATOM 574 N N . SER A 1 73 ? -7.757 8.581 1.638 1.00 94.25 73 SER A N 1
ATOM 575 C CA . SER A 1 73 ? -8.605 7.379 1.703 1.00 94.25 73 SER A CA 1
ATOM 576 C C . SER A 1 73 ? -9.012 7.042 3.143 1.00 94.25 73 SER A C 1
ATOM 578 O O . SER A 1 73 ? -10.174 6.728 3.387 1.00 94.25 73 SER A O 1
ATOM 580 N N . ILE A 1 74 ? -8.098 7.186 4.112 1.00 94.00 74 ILE A N 1
ATOM 581 C CA . ILE A 1 74 ? -8.394 7.028 5.548 1.00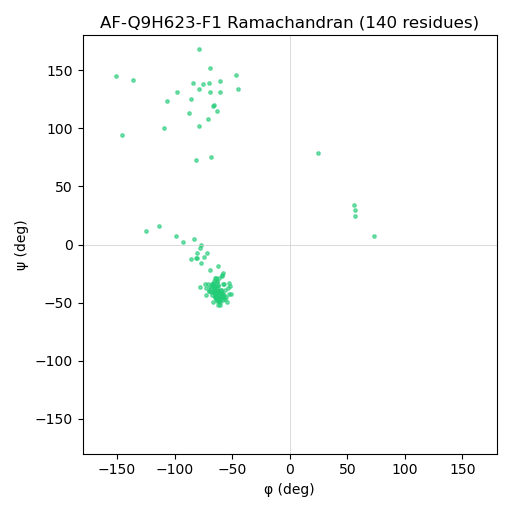 94.00 74 ILE A CA 1
ATOM 582 C C . ILE A 1 74 ? -9.439 8.056 6.000 1.00 94.00 74 ILE A C 1
ATOM 584 O O . ILE A 1 74 ? -10.420 7.690 6.646 1.00 94.00 74 ILE A O 1
ATOM 588 N N . LEU A 1 75 ? -9.263 9.333 5.639 1.00 92.38 75 LEU A N 1
ATOM 589 C CA . LEU A 1 75 ? -10.211 10.401 5.984 1.00 92.38 75 LEU A CA 1
ATOM 590 C C . LEU A 1 75 ? -11.596 10.168 5.364 1.00 92.38 75 LEU A C 1
ATOM 592 O O . LEU A 1 75 ? -12.609 10.446 6.002 1.00 92.38 75 LEU A O 1
ATOM 596 N N . ALA A 1 76 ? -11.641 9.615 4.150 1.00 91.75 76 ALA A N 1
ATOM 597 C CA . ALA A 1 76 ? -12.872 9.234 3.462 1.00 91.75 76 ALA A CA 1
ATOM 598 C C . ALA A 1 76 ? -13.489 7.919 3.971 1.00 91.75 76 ALA A C 1
ATOM 600 O O . ALA A 1 76 ? -14.551 7.527 3.493 1.00 91.75 76 ALA A O 1
ATOM 601 N N . ARG A 1 77 ? -12.833 7.231 4.917 1.00 92.69 77 ARG A N 1
ATOM 602 C CA . ARG A 1 77 ? -13.181 5.878 5.385 1.00 92.69 77 ARG A CA 1
ATOM 603 C C . ARG A 1 77 ? -13.225 4.815 4.276 1.00 92.69 77 ARG A C 1
ATOM 605 O O . ARG A 1 77 ? -13.852 3.775 4.449 1.00 92.69 77 ARG A O 1
ATOM 612 N N . ASP A 1 78 ? -12.515 5.023 3.167 1.00 93.75 78 ASP A N 1
ATOM 613 C CA . ASP A 1 78 ? -12.303 4.004 2.129 1.00 93.75 78 ASP A CA 1
ATOM 614 C C . ASP A 1 78 ? -11.156 3.077 2.566 1.00 93.75 78 ASP A C 1
ATOM 616 O O . ASP A 1 78 ? -10.026 3.160 2.073 1.00 93.75 78 ASP A O 1
ATOM 620 N N . CYS A 1 79 ? -11.439 2.219 3.555 1.00 94.88 79 CYS A N 1
ATOM 621 C CA . CYS A 1 79 ? -10.443 1.322 4.146 1.00 94.88 79 CYS A CA 1
ATOM 622 C C . CYS A 1 79 ? -9.892 0.320 3.125 1.00 94.88 79 CYS A C 1
ATOM 624 O O . CYS A 1 79 ? -8.714 -0.021 3.189 1.00 94.88 79 CYS A O 1
ATOM 626 N N . ALA A 1 80 ? -10.702 -0.094 2.145 1.00 94.31 80 ALA A N 1
ATOM 627 C CA . ALA A 1 80 ? -10.275 -0.981 1.067 1.00 94.31 80 ALA A CA 1
ATOM 628 C C . ALA A 1 80 ? -9.200 -0.329 0.183 1.00 94.31 80 ALA A C 1
ATOM 630 O O . ALA A 1 80 ? -8.160 -0.933 -0.074 1.00 94.31 80 ALA A O 1
ATOM 631 N N . ALA A 1 81 ? -9.396 0.923 -0.241 1.00 94.94 81 ALA A N 1
ATOM 632 C CA . ALA A 1 81 ? -8.364 1.622 -1.003 1.00 94.94 81 ALA A CA 1
ATOM 633 C C . ALA A 1 81 ? -7.136 1.970 -0.155 1.00 94.94 81 ALA A C 1
ATOM 635 O O . ALA A 1 81 ? -6.011 1.882 -0.640 1.00 94.94 81 ALA A O 1
ATOM 636 N N . ALA A 1 82 ? -7.331 2.332 1.116 1.00 97.00 82 A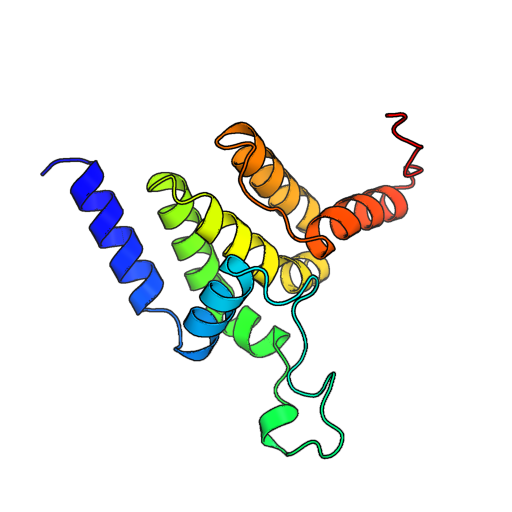LA A N 1
ATOM 637 C CA . ALA A 1 82 ? -6.217 2.552 2.030 1.00 97.00 82 ALA A CA 1
ATOM 638 C C . ALA A 1 82 ? -5.368 1.276 2.196 1.00 97.00 82 ALA A C 1
ATOM 640 O O . ALA A 1 82 ? -4.143 1.344 2.114 1.00 97.00 82 ALA A O 1
ATOM 641 N N . ALA A 1 83 ? -6.002 0.109 2.349 1.00 97.19 83 ALA A N 1
ATOM 642 C CA . ALA A 1 83 ? -5.320 -1.181 2.437 1.00 97.19 83 ALA A CA 1
ATOM 643 C C . ALA A 1 83 ? -4.593 -1.547 1.133 1.00 97.19 83 ALA A C 1
ATOM 645 O O . ALA A 1 83 ? -3.457 -2.017 1.185 1.00 97.19 83 ALA A O 1
ATOM 646 N N . ALA A 1 84 ? -5.189 -1.260 -0.028 1.00 96.88 84 ALA A N 1
ATOM 647 C CA . ALA A 1 84 ? -4.543 -1.443 -1.327 1.00 96.88 84 ALA A CA 1
ATOM 648 C C . ALA A 1 84 ? -3.275 -0.581 -1.476 1.00 96.88 84 ALA A C 1
ATOM 650 O O . ALA A 1 84 ? -2.241 -1.064 -1.935 1.00 96.88 84 ALA A O 1
ATOM 651 N N . ILE A 1 85 ? -3.314 0.679 -1.028 1.00 96.94 85 ILE A N 1
ATOM 652 C CA . ILE A 1 85 ? -2.132 1.552 -1.047 1.00 96.94 85 ILE A CA 1
ATOM 653 C C . ILE A 1 85 ? -1.068 1.043 -0.068 1.00 96.94 85 ILE A C 1
ATOM 655 O O . ILE A 1 85 ? 0.102 0.983 -0.440 1.00 96.94 85 ILE A O 1
ATOM 659 N N . VAL A 1 86 ? -1.457 0.634 1.148 1.00 97.81 86 VAL A N 1
ATOM 660 C CA . VAL A 1 86 ? -0.551 0.007 2.131 1.00 97.81 86 VAL A CA 1
ATOM 661 C C . VAL A 1 86 ? 0.148 -1.211 1.529 1.00 97.81 86 VAL A C 1
ATOM 663 O O . VAL A 1 86 ? 1.362 -1.350 1.662 1.00 97.81 86 VAL A O 1
ATOM 666 N N . PHE A 1 87 ? -0.603 -2.063 0.835 1.00 97.38 87 PHE A N 1
ATOM 667 C CA . PHE A 1 87 ? -0.066 -3.231 0.152 1.00 97.38 87 PHE A CA 1
ATOM 668 C C . PHE A 1 87 ? 0.962 -2.846 -0.920 1.00 97.38 87 PHE A C 1
ATOM 670 O O . PHE A 1 87 ? 2.047 -3.429 -0.971 1.00 97.38 87 PHE A O 1
ATOM 677 N N . LEU A 1 88 ? 0.663 -1.823 -1.724 1.00 95.88 88 LEU A N 1
ATOM 678 C CA . LEU A 1 88 ? 1.549 -1.374 -2.792 1.00 95.88 88 LEU A CA 1
ATOM 679 C C . LEU A 1 88 ? 2.876 -0.814 -2.254 1.00 95.88 88 LEU A C 1
ATOM 681 O O . LEU A 1 88 ? 3.942 -1.167 -2.753 1.00 95.88 88 LEU A O 1
ATOM 685 N N . VAL A 1 89 ? 2.840 0.011 -1.201 1.00 96.69 89 VAL A N 1
ATOM 686 C CA . VAL A 1 89 ? 4.053 0.643 -0.647 1.00 96.69 89 VAL A CA 1
ATOM 687 C C . VAL A 1 89 ? 4.853 -0.259 0.300 1.00 96.69 89 VAL A C 1
ATOM 689 O O . VAL A 1 89 ? 5.989 0.076 0.632 1.00 96.69 89 VAL A O 1
ATOM 692 N N . ASP A 1 90 ? 4.308 -1.401 0.731 1.00 96.31 90 ASP A N 1
ATOM 693 C CA . ASP A 1 90 ? 4.924 -2.278 1.738 1.00 96.31 90 ASP A CA 1
ATOM 694 C C . ASP A 1 90 ? 6.358 -2.701 1.387 1.00 96.31 90 ASP A C 1
ATOM 696 O O . ASP A 1 90 ? 7.268 -2.554 2.206 1.00 96.31 90 ASP A O 1
ATOM 700 N N . ARG A 1 91 ? 6.591 -3.190 0.162 1.00 93.62 91 ARG A N 1
ATOM 701 C CA . ARG A 1 91 ? 7.929 -3.648 -0.250 1.00 93.62 91 ARG A CA 1
ATOM 702 C C . ARG A 1 91 ? 8.938 -2.501 -0.252 1.00 93.62 91 ARG A C 1
ATOM 704 O O . ARG A 1 91 ? 10.069 -2.690 0.193 1.00 93.62 91 ARG A O 1
ATOM 711 N N . PHE A 1 92 ? 8.522 -1.323 -0.715 1.00 94.31 92 PHE A N 1
ATOM 712 C CA . PHE A 1 92 ? 9.371 -0.135 -0.760 1.00 94.31 92 PHE A CA 1
ATOM 713 C C . PHE A 1 92 ? 9.721 0.350 0.654 1.00 94.31 92 PHE A C 1
ATOM 715 O O . PHE A 1 92 ? 10.893 0.527 0.980 1.00 94.31 92 PHE A O 1
ATOM 722 N N . LEU A 1 93 ? 8.716 0.488 1.523 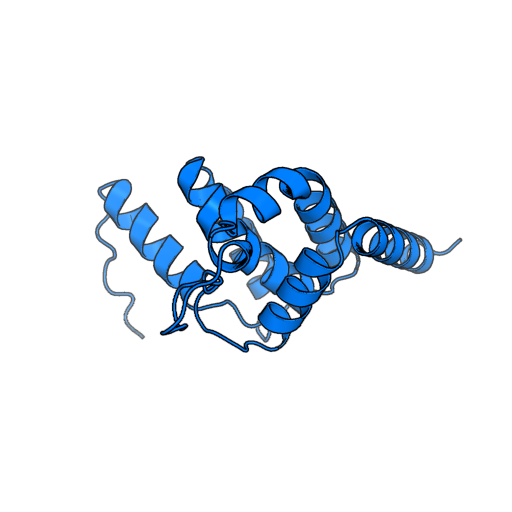1.00 94.94 93 LEU A N 1
ATOM 723 C CA . LEU A 1 93 ? 8.879 0.967 2.897 1.00 94.94 93 LEU A CA 1
ATOM 724 C C . LEU A 1 93 ? 9.615 -0.022 3.809 1.00 94.94 93 LEU A C 1
ATOM 726 O O . LEU A 1 93 ? 10.201 0.386 4.811 1.00 94.94 93 LEU A O 1
ATOM 730 N N . TYR A 1 94 ? 9.638 -1.310 3.470 1.00 94.50 94 TYR A N 1
ATOM 731 C CA . TYR A 1 94 ? 10.547 -2.262 4.105 1.00 94.50 94 TYR A CA 1
ATOM 732 C C . TYR A 1 94 ? 12.010 -2.003 3.783 1.00 94.50 94 TYR A C 1
ATOM 734 O O . TYR A 1 94 ? 12.839 -2.070 4.682 1.00 94.50 94 TYR A O 1
ATOM 742 N N . GLY A 1 95 ? 12.327 -1.654 2.535 1.00 92.12 95 GLY A N 1
ATOM 743 C CA . GLY A 1 95 ? 13.687 -1.260 2.164 1.00 92.12 95 GLY A CA 1
ATOM 744 C C . GLY A 1 95 ? 14.176 0.005 2.879 1.00 92.12 95 GLY A C 1
ATOM 745 O O . GLY A 1 95 ? 15.378 0.225 2.942 1.00 92.12 95 GLY A O 1
ATOM 746 N N . LEU A 1 96 ? 13.256 0.810 3.424 1.00 92.62 96 LEU A N 1
ATOM 747 C CA . LEU A 1 96 ? 13.542 2.008 4.219 1.00 92.62 96 LEU A CA 1
ATOM 748 C C . LEU A 1 96 ? 13.455 1.781 5.739 1.00 92.62 96 LEU A C 1
ATOM 750 O O . LEU A 1 96 ? 13.488 2.749 6.490 1.00 92.62 96 LEU A O 1
ATOM 754 N N . ASP A 1 97 ? 13.282 0.538 6.192 1.00 91.81 97 ASP A N 1
ATOM 755 C CA . ASP A 1 97 ? 13.169 0.169 7.611 1.00 91.81 97 ASP A CA 1
ATOM 756 C C . ASP A 1 97 ? 12.036 0.881 8.390 1.00 91.81 97 ASP A C 1
ATOM 758 O O . ASP A 1 97 ? 12.090 1.097 9.598 1.00 91.81 97 ASP A O 1
ATOM 762 N N . VAL A 1 98 ? 10.939 1.235 7.708 1.00 93.44 98 VAL A N 1
ATOM 763 C CA . VAL A 1 98 ? 9.766 1.894 8.332 1.00 93.44 98 VAL A CA 1
ATOM 764 C C . VAL A 1 98 ? 8.506 1.023 8.337 1.00 93.44 98 VAL A C 1
ATOM 766 O O . VAL A 1 98 ? 7.397 1.500 8.593 1.00 93.44 98 VAL A O 1
ATOM 769 N N . SER A 1 99 ? 8.663 -0.285 8.114 1.00 93.88 99 SER A N 1
ATOM 770 C CA . SER A 1 99 ? 7.551 -1.248 8.067 1.00 93.88 99 SER A CA 1
ATOM 771 C C . SER A 1 99 ? 6.718 -1.299 9.348 1.00 93.88 99 SER A C 1
ATOM 773 O O . SER A 1 99 ? 5.505 -1.466 9.269 1.00 93.88 99 SER A O 1
ATOM 775 N N . GLY A 1 100 ? 7.322 -1.099 10.525 1.00 93.88 100 GLY A N 1
ATOM 776 C CA . GLY A 1 100 ? 6.586 -1.102 11.794 1.00 93.88 100 GLY A CA 1
ATOM 777 C C . GLY A 1 100 ? 5.473 -0.048 11.844 1.00 93.88 100 GLY A C 1
ATOM 778 O O . GLY A 1 100 ? 4.355 -0.348 12.262 1.00 93.88 100 GLY A O 1
ATOM 779 N N . LYS A 1 101 ? 5.737 1.169 11.344 1.00 95.25 101 LYS A N 1
ATOM 780 C CA . LYS A 1 101 ? 4.733 2.247 11.276 1.00 95.25 101 LYS A CA 1
ATOM 781 C C . LYS A 1 101 ? 3.633 1.924 10.266 1.00 95.25 101 LYS A C 1
ATOM 783 O O . LYS A 1 101 ? 2.458 2.133 10.560 1.00 95.25 101 LYS A O 1
ATOM 788 N N . LEU A 1 102 ? 3.996 1.366 9.111 1.00 96.25 102 LEU A N 1
ATOM 789 C CA . LEU A 1 102 ? 3.030 0.937 8.097 1.00 96.25 102 LEU A CA 1
ATOM 790 C C . LEU A 1 102 ? 2.090 -0.160 8.629 1.00 96.25 102 LEU A C 1
ATOM 792 O O . LEU A 1 102 ? 0.882 -0.108 8.405 1.00 96.25 102 LEU A O 1
ATOM 796 N N . LEU A 1 103 ? 2.619 -1.111 9.401 1.00 96.19 103 LEU A N 1
ATOM 797 C CA . LEU A 1 103 ? 1.830 -2.174 10.028 1.00 96.19 103 LEU A CA 1
ATOM 798 C C . LEU A 1 103 ? 0.854 -1.640 11.084 1.00 96.19 103 LEU A C 1
ATOM 800 O O . LEU A 1 103 ? -0.261 -2.151 11.194 1.00 96.19 103 LEU A O 1
ATOM 804 N N . GLN A 1 104 ? 1.205 -0.573 11.811 1.00 96.56 104 GLN A N 1
ATOM 805 C CA . GLN A 1 104 ? 0.242 0.100 12.693 1.00 96.56 104 GLN A CA 1
ATOM 806 C C . GLN A 1 104 ? -0.906 0.744 11.908 1.00 96.56 104 GLN A C 1
ATOM 808 O O . GLN A 1 104 ? -2.051 0.681 12.357 1.00 96.56 104 GLN A O 1
ATOM 813 N N . VAL A 1 105 ? -0.637 1.302 10.721 1.00 96.62 105 VAL A N 1
ATOM 814 C CA . VAL A 1 105 ? -1.699 1.801 9.832 1.00 96.62 105 VAL A CA 1
ATOM 815 C C . VAL A 1 105 ? -2.610 0.653 9.398 1.00 96.62 105 VAL A C 1
ATOM 817 O O . VAL A 1 105 ? -3.823 0.763 9.557 1.00 96.62 105 VAL A O 1
ATOM 820 N N . ALA A 1 106 ? -2.052 -0.476 8.945 1.00 95.88 106 ALA A N 1
ATOM 821 C CA . ALA A 1 106 ? -2.834 -1.661 8.573 1.00 95.88 106 ALA A CA 1
ATOM 822 C C . ALA A 1 106 ? -3.710 -2.173 9.734 1.00 95.88 106 ALA A C 1
ATOM 824 O O . ALA A 1 106 ? -4.896 -2.449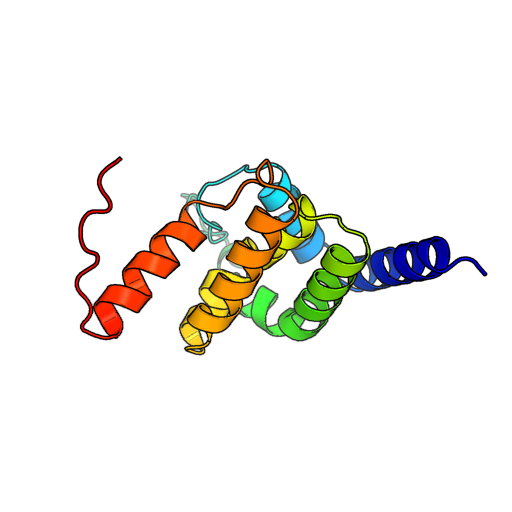 9.554 1.00 95.88 106 ALA A O 1
ATOM 825 N N . LYS A 1 107 ? -3.157 -2.221 10.954 1.00 94.81 107 LYS A N 1
ATOM 826 C CA . LYS A 1 107 ? -3.898 -2.574 12.176 1.00 94.81 107 LYS A CA 1
ATOM 827 C C . LYS A 1 107 ? -5.026 -1.582 12.472 1.00 94.81 107 LYS A C 1
ATOM 829 O O . LYS A 1 107 ? -6.108 -1.995 12.880 1.00 94.81 107 LYS A O 1
ATOM 834 N N . GLY A 1 108 ? -4.787 -0.287 12.271 1.00 95.69 108 GLY A N 1
ATOM 835 C CA . GLY A 1 108 ? -5.802 0.758 12.401 1.00 95.69 108 GLY A CA 1
ATOM 836 C C . GLY A 1 108 ? -6.955 0.577 11.411 1.00 95.69 108 GLY A C 1
ATOM 837 O O . GLY A 1 108 ? -8.112 0.632 11.817 1.00 95.69 108 GLY A O 1
ATOM 838 N N . LEU A 1 109 ? -6.648 0.282 10.144 1.00 95.25 109 LEU A N 1
ATOM 839 C CA . LEU A 1 109 ? -7.652 -0.004 9.112 1.00 95.25 109 LEU A CA 1
ATOM 840 C C . LEU A 1 109 ? -8.516 -1.215 9.479 1.00 95.25 109 LEU A C 1
ATOM 842 O O . LEU A 1 109 ? -9.740 -1.131 9.426 1.00 95.25 109 LEU A O 1
ATOM 846 N N . HIS A 1 110 ? -7.892 -2.308 9.925 1.00 92.75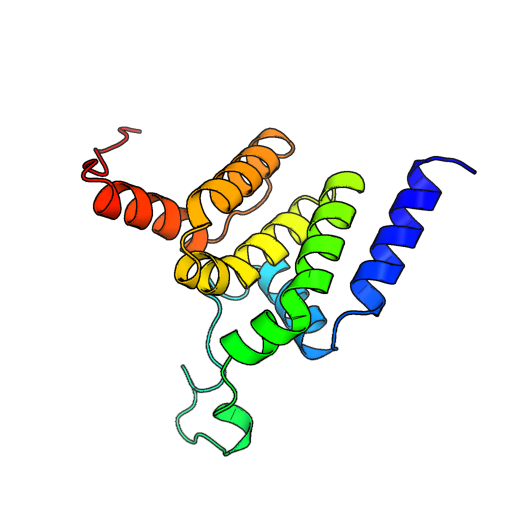 110 HIS A N 1
ATOM 847 C CA . HIS A 1 110 ? -8.618 -3.501 10.358 1.00 92.75 110 HIS A CA 1
ATOM 848 C C . HIS A 1 110 ? -9.513 -3.228 11.580 1.00 92.75 110 HIS A C 1
ATOM 850 O O . HIS A 1 110 ? -10.636 -3.711 11.641 1.00 92.75 110 HIS A O 1
ATOM 856 N N . LYS A 1 111 ? -9.069 -2.397 12.533 1.00 94.19 111 LYS A N 1
ATOM 857 C CA . LYS A 1 111 ? -9.914 -1.973 13.665 1.00 94.19 111 LYS A CA 1
ATOM 858 C C . LYS A 1 111 ? -11.109 -1.121 13.235 1.00 94.19 111 LYS A C 1
ATOM 860 O O . LYS A 1 111 ? -12.176 -1.248 13.825 1.00 94.19 111 LYS A O 1
ATOM 865 N N . LEU A 1 112 ? -10.929 -0.235 12.253 1.00 93.56 112 LEU A N 1
ATOM 866 C CA . LEU A 1 112 ? -12.006 0.620 11.743 1.00 93.56 112 LEU A CA 1
ATOM 867 C C . LEU A 1 112 ? -13.046 -0.176 10.952 1.00 93.56 112 LEU A C 1
ATOM 869 O O . LEU A 1 112 ? -14.239 0.090 11.070 1.00 93.56 112 LEU A O 1
ATOM 873 N N . GLN A 1 113 ? -12.595 -1.137 10.148 1.00 93.75 113 GLN A N 1
ATOM 874 C CA . GLN A 1 113 ? -13.455 -1.990 9.340 1.00 93.75 113 GLN A CA 1
ATOM 875 C C . GLN A 1 113 ? -12.832 -3.394 9.253 1.00 93.75 113 GLN A C 1
ATOM 877 O O . GLN A 1 113 ? -12.009 -3.633 8.365 1.00 93.75 113 GLN A O 1
ATOM 882 N N . PRO A 1 114 ? -13.234 -4.336 10.131 1.00 93.38 114 PRO A N 1
ATOM 883 C CA . PRO A 1 114 ? -12.644 -5.680 10.208 1.00 93.38 114 PRO A CA 1
ATOM 884 C C . PRO A 1 114 ? -12.742 -6.494 8.918 1.00 93.38 114 PRO A C 1
ATOM 886 O O . PRO A 1 114 ? -11.881 -7.325 8.646 1.00 93.38 114 PRO A O 1
ATOM 889 N N . ALA A 1 115 ? -13.752 -6.210 8.094 1.00 93.25 115 ALA A N 1
ATOM 890 C CA . ALA A 1 115 ? -13.929 -6.817 6.777 1.00 93.25 115 ALA A CA 1
ATOM 891 C C . ALA A 1 115 ? -12.919 -6.323 5.721 1.00 93.25 115 ALA A C 1
ATOM 893 O O . ALA A 1 115 ? -12.911 -6.836 4.605 1.00 93.25 115 ALA A O 1
ATOM 894 N N . THR A 1 116 ? -12.090 -5.318 6.030 1.00 90.69 116 THR A N 1
ATOM 895 C CA . THR A 1 116 ? -11.072 -4.817 5.098 1.00 90.69 116 THR A CA 1
ATOM 896 C C . THR A 1 116 ? -10.023 -5.901 4.857 1.00 90.69 116 THR A C 1
ATOM 898 O O . THR A 1 116 ? -9.356 -6.309 5.814 1.00 90.69 116 THR A O 1
ATOM 901 N N . PRO A 1 117 ? -9.827 -6.350 3.606 1.00 89.69 117 PRO A N 1
ATOM 902 C CA . PRO A 1 117 ? -8.836 -7.369 3.310 1.00 89.69 117 PRO A CA 1
ATOM 903 C C . PRO A 1 117 ? -7.427 -6.798 3.492 1.00 89.69 117 PRO A C 1
ATOM 905 O O . PRO A 1 117 ? -7.100 -5.725 2.984 1.00 89.69 117 PRO A O 1
ATOM 908 N N . ILE A 1 118 ? -6.580 -7.529 4.217 1.00 92.88 118 ILE A N 1
ATOM 909 C CA . ILE A 1 118 ? -5.153 -7.231 4.345 1.00 92.88 118 ILE A CA 1
ATOM 910 C C . ILE A 1 118 ? -4.387 -8.263 3.526 1.00 92.88 118 ILE A C 1
ATOM 912 O O . ILE A 1 118 ? -4.529 -9.466 3.739 1.00 92.88 118 ILE A O 1
ATOM 916 N N . ALA A 1 119 ? -3.577 -7.790 2.581 1.00 94.38 119 ALA A N 1
ATOM 917 C CA . ALA A 1 119 ? -2.832 -8.668 1.692 1.00 94.38 119 ALA A CA 1
ATOM 918 C C . ALA A 1 119 ? -1.861 -9.585 2.469 1.00 94.38 119 ALA A C 1
ATOM 920 O O . ALA A 1 119 ? -1.178 -9.108 3.387 1.00 94.38 119 ALA A O 1
ATOM 921 N N . PRO A 1 120 ? -1.712 -10.866 2.072 1.00 94.50 120 PRO A N 1
ATOM 922 C CA . PRO A 1 120 ? -0.764 -11.795 2.692 1.00 94.50 120 PRO A CA 1
ATOM 923 C C . PRO A 1 120 ? 0.668 -11.255 2.777 1.00 94.50 120 PRO A C 1
ATOM 925 O O . PRO A 1 120 ? 1.344 -11.474 3.781 1.00 94.50 120 PRO A O 1
ATOM 928 N N . GLN A 1 121 ? 1.120 -10.481 1.782 1.00 94.75 121 GLN A N 1
ATOM 929 C CA . GLN A 1 121 ? 2.422 -9.807 1.820 1.00 94.75 121 GLN A CA 1
ATOM 930 C C . GLN A 1 121 ? 2.626 -8.959 3.089 1.00 94.75 121 GLN A C 1
ATOM 932 O O . GLN A 1 121 ? 3.696 -9.010 3.697 1.00 94.75 121 GLN A O 1
ATOM 937 N N . VAL A 1 122 ? 1.603 -8.211 3.511 1.00 94.69 122 VAL A N 1
ATOM 938 C CA . VAL A 1 122 ? 1.655 -7.331 4.691 1.00 94.69 122 VAL A CA 1
ATOM 939 C C . VAL A 1 122 ? 1.623 -8.156 5.983 1.00 94.69 122 VAL A C 1
ATOM 941 O O . VAL A 1 122 ? 2.305 -7.828 6.949 1.00 94.69 122 VAL A O 1
ATOM 944 N N . VAL A 1 123 ? 0.908 -9.284 6.002 1.00 93.25 123 VAL A N 1
ATOM 945 C CA . VAL A 1 123 ? 0.933 -10.218 7.144 1.00 93.25 123 VAL A CA 1
ATOM 946 C C . VAL A 1 123 ? 2.327 -10.830 7.310 1.00 93.25 123 VAL A C 1
ATOM 948 O O . VAL A 1 123 ? 2.890 -10.833 8.403 1.00 93.25 123 VAL A O 1
ATOM 951 N N . ILE A 1 124 ? 2.941 -11.274 6.212 1.00 93.88 124 ILE A N 1
ATOM 952 C CA . ILE A 1 124 ? 4.310 -11.807 6.215 1.00 93.88 124 ILE A CA 1
ATOM 953 C C . ILE A 1 124 ? 5.317 -10.728 6.632 1.00 93.88 124 ILE A C 1
ATOM 955 O O . ILE A 1 124 ? 6.314 -11.038 7.290 1.00 93.88 124 ILE A O 1
ATOM 959 N N . ARG A 1 125 ? 5.061 -9.451 6.316 1.00 94.88 125 ARG A N 1
ATOM 960 C CA . ARG A 1 125 ? 5.894 -8.340 6.790 1.00 94.88 125 ARG A CA 1
ATOM 961 C C . ARG A 1 125 ? 5.967 -8.289 8.311 1.00 94.88 125 ARG A C 1
ATOM 963 O O . ARG A 1 125 ? 7.063 -8.113 8.841 1.00 94.88 125 ARG A O 1
ATOM 970 N N . GLN A 1 126 ? 4.842 -8.480 9.001 1.00 91.31 126 GLN A N 1
ATOM 971 C CA . GLN A 1 126 ? 4.806 -8.528 10.463 1.00 91.31 126 GLN A CA 1
ATOM 972 C C . GLN A 1 126 ? 5.715 -9.639 11.006 1.00 91.31 126 GLN A C 1
ATOM 974 O O . GLN A 1 126 ? 6.488 -9.395 11.929 1.00 91.31 126 GLN A O 1
ATOM 979 N N . ALA A 1 127 ? 5.687 -10.825 10.394 1.00 89.88 127 ALA A N 1
ATOM 980 C CA . ALA A 1 127 ? 6.569 -11.924 10.783 1.00 89.88 127 ALA A CA 1
ATOM 981 C C . ALA A 1 127 ? 8.054 -11.591 10.548 1.00 89.88 127 ALA A C 1
ATOM 983 O O . ALA A 1 127 ? 8.889 -11.859 11.411 1.00 89.88 127 ALA A O 1
ATOM 984 N N . ARG A 1 128 ? 8.390 -10.954 9.416 1.00 90.94 128 ARG A N 1
ATOM 985 C CA . ARG A 1 128 ? 9.771 -10.548 9.097 1.00 90.94 128 ARG A CA 1
ATOM 986 C C . ARG A 1 128 ? 10.336 -9.548 10.102 1.00 90.94 128 ARG A C 1
ATOM 988 O O . ARG A 1 128 ? 11.466 -9.720 10.542 1.00 90.94 128 ARG A O 1
ATOM 995 N N . ILE A 1 129 ? 9.567 -8.525 10.483 1.00 89.50 129 ILE A N 1
ATOM 996 C CA . ILE A 1 129 ? 10.058 -7.538 11.458 1.00 89.50 129 ILE A CA 1
ATOM 997 C C . ILE A 1 129 ? 10.229 -8.145 12.855 1.00 89.50 129 ILE A C 1
ATOM 999 O O . ILE A 1 129 ? 11.176 -7.788 13.550 1.00 89.50 129 ILE A O 1
ATOM 1003 N N . SER A 1 130 ? 9.371 -9.095 13.247 1.00 85.44 130 SER A N 1
ATOM 1004 C CA . SER A 1 130 ? 9.525 -9.819 14.511 1.00 85.44 130 SER A CA 1
ATOM 1005 C C . SER A 1 130 ? 10.856 -10.570 14.531 1.00 85.44 130 SER A C 1
ATOM 1007 O O . SER A 1 130 ? 11.690 -10.299 15.393 1.00 85.44 130 SER A O 1
ATOM 1009 N N . VAL A 1 131 ? 11.128 -11.372 13.498 1.00 85.75 131 VAL A N 1
ATOM 1010 C CA . VAL A 1 131 ? 12.407 -12.090 13.361 1.00 85.75 131 VAL A CA 1
ATOM 1011 C C . VAL A 1 131 ? 13.607 -11.134 13.392 1.00 85.75 131 VAL A C 1
ATOM 1013 O O . VAL A 1 131 ? 14.547 -11.372 14.146 1.00 85.75 131 VAL A O 1
ATOM 1016 N N . ASN A 1 132 ? 13.569 -10.026 12.641 1.00 83.44 132 ASN A N 1
ATOM 1017 C CA . ASN A 1 132 ? 14.679 -9.062 12.588 1.00 83.44 132 ASN A CA 1
ATOM 1018 C C . ASN A 1 132 ? 14.947 -8.365 13.934 1.00 83.44 132 ASN A C 1
ATOM 1020 O O . ASN A 1 132 ? 16.076 -7.979 14.210 1.00 83.44 132 ASN A O 1
ATOM 1024 N N . SER A 1 133 ? 13.923 -8.210 14.777 1.00 79.25 133 SER A N 1
ATOM 1025 C CA . SER A 1 133 ? 14.044 -7.620 16.120 1.00 79.25 133 SER A CA 1
ATOM 1026 C C . SER A 1 133 ? 14.512 -8.608 17.200 1.00 79.25 133 SER A C 1
ATOM 1028 O O . SER A 1 133 ? 14.521 -8.264 18.379 1.00 79.25 133 SER A O 1
ATOM 1030 N N . GLY A 1 134 ? 14.858 -9.847 16.825 1.00 70.50 134 GLY A N 1
ATOM 1031 C CA . GLY A 1 134 ? 15.213 -10.909 17.772 1.00 70.50 134 GLY A CA 1
ATOM 1032 C C . GLY A 1 134 ? 14.016 -11.475 18.543 1.00 70.50 134 GLY A C 1
ATOM 1033 O O . GLY A 1 134 ? 14.196 -12.294 19.442 1.00 70.50 134 GLY A O 1
ATOM 1034 N N . SER A 1 135 ? 12.786 -11.076 18.194 1.00 63.41 135 SER A N 1
ATOM 1035 C CA . SER A 1 135 ? 11.580 -11.688 18.743 1.00 63.41 135 SER A CA 1
ATOM 1036 C C . SER A 1 135 ? 11.215 -12.923 17.920 1.00 63.41 135 SER A C 1
ATOM 1038 O O . SER A 1 135 ? 11.061 -12.870 16.699 1.00 63.41 135 SER A O 1
ATOM 1040 N N . HIS A 1 136 ? 11.067 -14.075 18.577 1.00 53.25 136 HIS A N 1
ATOM 1041 C CA . HIS A 1 136 ? 10.500 -15.240 17.907 1.00 53.25 136 HIS A CA 1
ATOM 1042 C C . HIS A 1 136 ? 9.077 -14.890 17.447 1.00 53.25 136 HIS A C 1
ATOM 1044 O O . HIS A 1 136 ? 8.296 -14.403 18.270 1.00 53.25 136 HIS A O 1
ATOM 1050 N N . PRO A 1 137 ? 8.693 -15.154 16.182 1.00 50.72 137 PRO A N 1
ATOM 1051 C CA . PRO A 1 137 ? 7.295 -15.128 15.774 1.00 50.72 137 PRO A CA 1
ATOM 1052 C C . PRO A 1 137 ? 6.597 -16.313 16.458 1.00 50.72 137 PRO A C 1
ATOM 1054 O O . PRO A 1 137 ? 6.393 -17.377 15.879 1.00 50.72 137 PRO A O 1
ATOM 1057 N N . ALA A 1 138 ? 6.332 -16.183 17.756 1.00 46.88 138 ALA A N 1
ATOM 1058 C CA . ALA A 1 138 ? 5.712 -17.215 18.556 1.00 46.88 138 ALA A CA 1
ATOM 1059 C C . ALA A 1 138 ? 4.249 -17.323 18.129 1.00 46.88 138 ALA A C 1
ATOM 1061 O O . ALA A 1 138 ? 3.444 -16.429 18.400 1.00 46.88 138 ALA A O 1
ATOM 1062 N N . LYS A 1 139 ? 3.949 -18.424 17.429 1.00 45.00 139 LYS A N 1
ATOM 1063 C CA . LYS A 1 139 ? 2.781 -19.281 17.667 1.00 45.00 139 LYS A CA 1
ATOM 1064 C C . LYS A 1 139 ? 1.639 -18.522 18.353 1.00 45.00 139 LYS A C 1
ATOM 1066 O O . LYS A 1 139 ? 1.478 -18.621 19.565 1.00 45.00 139 LYS A O 1
ATOM 1071 N N . HIS A 1 140 ? 0.874 -17.733 17.608 1.00 41.41 140 HIS A N 1
ATOM 1072 C CA . HIS A 1 140 ? -0.444 -17.369 18.107 1.00 41.41 140 HIS A CA 1
ATOM 1073 C C . HIS A 1 140 ? -1.337 -18.572 17.844 1.00 41.41 140 HIS A C 1
ATOM 1075 O O . HIS A 1 140 ? -1.695 -18.849 16.699 1.00 41.41 140 HIS A O 1
ATOM 1081 N N . SER A 1 141 ? -1.574 -19.331 18.916 1.00 38.31 141 SER A N 1
ATOM 1082 C CA . SER A 1 141 ? -2.697 -20.251 19.017 1.00 38.31 141 SER A CA 1
ATOM 1083 C C . SER A 1 141 ? -3.957 -19.550 18.521 1.00 38.31 141 SER A C 1
ATOM 1085 O O . SER A 1 141 ? -4.197 -18.388 18.864 1.00 38.31 141 SER A O 1
ATOM 1087 N N . MET A 1 142 ? -4.700 -20.272 17.685 1.00 35.53 142 MET A N 1
ATOM 1088 C CA . MET A 1 142 ? -6.121 -20.028 17.455 1.00 35.53 142 MET A CA 1
ATOM 1089 C C . MET A 1 142 ? -6.887 -20.013 18.777 1.00 35.53 142 MET A C 1
ATOM 1091 O O . MET A 1 142 ? -6.466 -20.751 19.700 1.00 35.53 142 MET A O 1
#

Secondary structure (DSSP, 8-state):
--HHHHHHHHHHHHHHTS-HHHHHHHHHHHTT--SS---TTTT-SS--GGGG--HHHHHHHHHHHHHHHHHHHHHTT-HHHHHHHHHHHHHHHHHTT-HHHHHHHHHHHHHH-TTS---HHHHHHHHHHHHHTT--------

Sequence (142 aa):
MNNQKVVAVLLQECRALLPSELRTLIQEAKEMKWPFVPEKWQYKQAVGPEDKTNLKDVIGAGLQQLLASLRASILARDCAAAAAIVFLVDRFLYGLDVSGKLLQVAKGLHKLQPATPIAPQVVIRQARISVNSGSHPAKHSM

Mean predicted aligned error: 6.7 Å

Radius of gyration: 16.2 Å; Cα contacts (8 Å, |Δi|>4): 137; chains: 1; bounding box: 35×44×42 Å

pLDDT: mean 86.61, std 12.76, range [35.53, 97.81]

Foldseek 3Di:
DDPLVVLVVQLVVLLVPQDPVVNVQLVCLLVCVDLASAQLPRPDPDQDPVSPDGLLVSCVVCVVSLVSNLVSCVVNLVLSSNLSSLRSCQVNVVVVVNLVVSLVVNVVSCVSPVPRDHRNVNVVSVCVVCVVVVHHPDDPDD

Organism: Homo sapiens (NCBI:txid9606)

Solvent-accessible surface area (backbone atoms only — not comparable to full-atom values): 8122 Å² total; per-residue (Å²): 132,61,70,69,59,55,39,51,50,51,33,51,52,36,51,67,74,43,56,69,67,60,50,50,52,35,52,43,44,54,68,56,76,54,61,54,94,74,51,68,40,75,85,46,92,80,69,52,82,79,31,68,56,53,58,61,57,60,48,59,76,41,40,70,52,51,53,50,31,32,53,29,22,54,74,61,65,37,44,49,59,25,37,13,43,51,56,68,46,44,70,57,36,46,78,68,75,46,43,70,62,54,50,51,51,53,51,50,41,34,72,78,38,70,85,40,71,75,52,56,52,60,57,52,45,56,47,52,54,32,48,74,70,74,37,76,74,69,79,77,75,129

InterPro domains:
  IPR043529 Alpha-protein kinase 1 [PTHR46747] (12-135)